Protein AF-A0A921TEA2-F1 (afdb_monomer_lite)

Secondary structure (DSSP, 8-state):
-------TTS---TT-TT-HHHHHHHHHHTT---SSHHHHHHHHHHHHHHHHHHHHTS---

pLDDT: mean 71.27, std 11.7, range [40.94, 84.62]

Structure (mmCIF, N/CA/C/O backbone):
data_AF-A0A921TEA2-F1
#
_entry.id   AF-A0A921TEA2-F1
#
loop_
_atom_site.group_PDB
_atom_site.id
_atom_site.type_symbol
_atom_site.label_atom_id
_atom_site.label_alt_id
_atom_site.label_comp_id
_atom_site.label_asym_id
_atom_site.label_entity_id
_atom_site.label_seq_id
_atom_site.pdbx_PDB_ins_code
_atom_site.Cartn_x
_atom_site.Cartn_y
_atom_site.Cartn_z
_atom_site.occupancy
_atom_site.B_iso_or_equiv
_atom_site.auth_seq_id
_atom_site.auth_comp_id
_atom_site.auth_asym_id
_atom_site.auth_atom_id
_atom_site.pdbx_PDB_model_num
ATOM 1 N N . MET A 1 1 ? 25.847 -8.822 14.677 1.00 40.94 1 MET A N 1
ATOM 2 C CA . MET A 1 1 ? 24.945 -7.770 15.192 1.00 40.94 1 MET A CA 1
ATOM 3 C C . MET A 1 1 ? 24.517 -6.920 14.015 1.00 40.94 1 MET A C 1
ATOM 5 O O . MET A 1 1 ? 25.387 -6.372 13.355 1.00 40.94 1 MET A O 1
ATOM 9 N N . VAL A 1 2 ? 23.223 -6.866 13.704 1.00 47.19 2 VAL A N 1
ATOM 10 C CA . VAL A 1 2 ? 22.706 -6.013 12.624 1.00 47.19 2 VAL A CA 1
ATOM 11 C C . VAL A 1 2 ? 22.059 -4.809 13.303 1.00 47.19 2 VAL A C 1
ATOM 13 O O . VAL A 1 2 ? 20.912 -4.877 13.737 1.00 47.19 2 VAL A O 1
ATOM 16 N N . ALA A 1 3 ? 22.844 -3.755 13.531 1.00 47.75 3 ALA A N 1
ATOM 17 C CA . ALA A 1 3 ? 22.331 -2.517 14.103 1.00 47.75 3 ALA A CA 1
ATOM 18 C C . ALA A 1 3 ? 21.621 -1.752 12.986 1.00 47.75 3 ALA A C 1
ATOM 20 O O . ALA A 1 3 ? 22.242 -1.164 12.105 1.00 47.75 3 ALA A O 1
ATOM 21 N N . TRP A 1 4 ? 20.299 -1.837 12.996 1.00 56.31 4 TRP A N 1
ATOM 22 C CA . TRP A 1 4 ? 19.442 -1.041 12.144 1.00 56.31 4 TRP A CA 1
ATOM 23 C C . TRP A 1 4 ? 19.621 0.439 12.500 1.00 56.31 4 TRP A C 1
ATOM 25 O O . TRP A 1 4 ? 19.151 0.890 13.541 1.00 56.31 4 TRP A O 1
ATOM 35 N N . VAL A 1 5 ? 20.301 1.186 11.631 1.00 53.06 5 VAL A N 1
ATOM 36 C CA . VAL A 1 5 ? 20.342 2.650 11.690 1.00 53.06 5 VAL A CA 1
ATOM 37 C C . VAL A 1 5 ? 18.936 3.146 11.364 1.00 53.06 5 VAL A C 1
ATOM 39 O O . VAL A 1 5 ? 18.464 2.991 10.240 1.00 53.06 5 VAL A O 1
ATOM 42 N N . ASN A 1 6 ? 18.233 3.675 12.360 1.00 52.69 6 ASN A N 1
ATOM 43 C CA . ASN A 1 6 ? 17.055 4.496 12.134 1.00 52.69 6 ASN A CA 1
ATOM 44 C C . ASN A 1 6 ? 17.289 5.834 12.819 1.00 52.69 6 ASN A C 1
ATOM 46 O O . ASN A 1 6 ? 17.433 5.874 14.038 1.00 52.69 6 ASN A O 1
ATOM 50 N N . ASP A 1 7 ? 17.366 6.902 12.035 1.00 57.06 7 ASP A N 1
ATOM 51 C CA . ASP A 1 7 ? 17.396 8.257 12.569 1.00 57.06 7 ASP A CA 1
ATOM 52 C C . ASP A 1 7 ? 16.006 8.580 13.144 1.00 57.06 7 ASP A C 1
ATOM 54 O O . ASP A 1 7 ? 14.991 8.338 12.489 1.00 57.06 7 ASP A O 1
ATOM 58 N N . ASP A 1 8 ? 15.946 9.068 14.383 1.00 54.19 8 ASP A N 1
ATOM 59 C CA . ASP A 1 8 ? 14.698 9.380 15.103 1.00 54.19 8 ASP A CA 1
ATOM 60 C C . ASP A 1 8 ? 13.843 10.434 14.368 1.00 54.19 8 ASP A C 1
ATOM 62 O O . ASP A 1 8 ? 12.619 10.443 14.477 1.00 54.19 8 ASP A O 1
ATOM 66 N N . LYS A 1 9 ? 14.466 11.272 13.521 1.00 55.53 9 LYS A N 1
ATOM 67 C CA . LYS A 1 9 ? 13.773 12.295 12.720 1.00 55.53 9 LYS A CA 1
ATOM 68 C C . LYS A 1 9 ? 13.143 11.736 11.448 1.00 55.53 9 LYS A C 1
ATOM 70 O O . LYS A 1 9 ? 12.281 12.384 10.858 1.00 55.53 9 LYS A O 1
ATOM 75 N N . THR A 1 10 ? 13.547 10.541 11.029 1.00 58.12 10 THR A N 1
ATOM 76 C CA . THR A 1 10 ? 12.882 9.758 9.986 1.00 58.12 10 THR A CA 1
ATOM 77 C C . THR A 1 10 ? 12.283 8.529 10.653 1.00 58.12 10 THR A C 1
ATOM 79 O O . THR A 1 10 ? 12.812 7.416 10.556 1.00 58.12 10 THR A O 1
ATOM 82 N N . LEU A 1 11 ? 11.199 8.740 11.405 1.00 58.38 11 LEU A N 1
ATOM 83 C CA . LEU A 1 11 ? 10.402 7.646 11.951 1.00 58.38 11 LEU A CA 1
ATOM 84 C C . LEU A 1 11 ? 10.154 6.629 10.836 1.00 58.38 11 LEU A C 1
ATOM 86 O O . LEU A 1 11 ? 9.762 6.998 9.725 1.00 58.38 11 LEU A O 1
ATOM 90 N N . ARG A 1 12 ? 10.408 5.346 11.114 1.00 57.88 12 ARG A N 1
ATOM 91 C CA . ARG A 1 12 ? 10.018 4.303 10.167 1.00 57.88 12 ARG A CA 1
ATOM 92 C C . ARG A 1 12 ? 8.534 4.453 9.937 1.00 57.88 12 ARG A C 1
ATOM 94 O O . ARG A 1 12 ? 7.765 4.374 10.887 1.00 57.88 12 ARG A O 1
ATOM 101 N N . ALA A 1 13 ? 8.135 4.544 8.679 1.00 59.38 13 ALA A N 1
ATOM 102 C CA . ALA A 1 13 ? 6.739 4.398 8.303 1.00 59.38 13 ALA A CA 1
ATOM 103 C C . ALA A 1 13 ? 6.204 2.981 8.594 1.00 59.38 13 ALA A C 1
ATOM 105 O O . ALA A 1 13 ? 5.088 2.687 8.201 1.00 59.38 13 ALA A O 1
ATOM 106 N N . TYR A 1 14 ? 6.968 2.115 9.273 1.00 54.41 14 TYR A N 1
ATOM 107 C CA . TYR A 1 14 ? 6.582 0.752 9.600 1.00 54.41 14 TYR A CA 1
ATOM 108 C C . TYR A 1 14 ? 5.310 0.747 10.453 1.00 54.41 14 TYR A C 1
ATOM 110 O O . TYR A 1 14 ? 5.327 1.185 11.604 1.00 54.41 14 TYR A O 1
ATOM 118 N N . GLY A 1 15 ? 4.209 0.273 9.873 1.00 58.38 15 GLY A N 1
ATOM 119 C CA . GLY A 1 15 ? 2.885 0.289 10.508 1.00 58.38 15 GLY A CA 1
ATOM 120 C C . GLY A 1 15 ? 2.107 1.605 10.365 1.00 58.38 15 GLY A C 1
ATOM 121 O O . GLY A 1 15 ? 1.025 1.731 10.936 1.00 58.38 15 GLY A O 1
ATOM 122 N N . SER A 1 16 ? 2.617 2.573 9.599 1.00 66.38 16 SER A N 1
ATOM 123 C CA . SER A 1 16 ? 1.838 3.728 9.140 1.00 66.38 16 SER A CA 1
ATOM 124 C C . SER A 1 16 ? 0.791 3.292 8.113 1.00 66.38 16 SER A C 1
ATOM 126 O O . SER A 1 16 ? 1.009 2.357 7.344 1.00 66.38 16 SER A O 1
ATOM 128 N N . LYS A 1 17 ? -0.325 4.024 8.025 1.00 64.88 17 LYS A N 1
ATOM 129 C CA . LYS A 1 17 ? -1.342 3.805 6.982 1.00 64.88 17 LYS A CA 1
ATOM 130 C C . LYS A 1 17 ? -0.782 3.985 5.557 1.00 64.88 17 LYS A C 1
ATOM 132 O O . LYS A 1 17 ? -1.283 3.385 4.614 1.00 64.88 17 LYS A O 1
ATOM 137 N N . THR A 1 18 ? 0.286 4.774 5.418 1.00 66.19 18 THR A N 1
ATOM 138 C CA . THR A 1 18 ? 1.015 5.043 4.165 1.00 66.19 18 THR A CA 1
ATOM 139 C C . THR A 1 18 ? 2.306 4.230 4.024 1.00 66.19 18 THR A C 1
ATOM 141 O O . THR A 1 18 ? 3.183 4.580 3.232 1.00 66.19 18 THR A O 1
ATOM 144 N N . ASP A 1 19 ? 2.465 3.157 4.801 1.00 77.50 19 ASP A N 1
ATOM 145 C CA . ASP A 1 19 ? 3.643 2.298 4.737 1.00 77.50 19 ASP A CA 1
ATOM 146 C C . ASP A 1 19 ? 3.759 1.605 3.368 1.00 77.50 19 ASP A C 1
ATOM 148 O O . ASP A 1 19 ? 3.025 0.665 3.033 1.00 77.50 19 ASP A O 1
ATOM 152 N N . ALA A 1 20 ? 4.727 2.056 2.571 1.00 71.50 20 ALA A N 1
ATOM 153 C CA . ALA A 1 20 ? 5.024 1.462 1.275 1.00 71.50 20 ALA A CA 1
ATOM 154 C C . ALA A 1 20 ? 5.471 -0.006 1.400 1.00 71.50 20 ALA A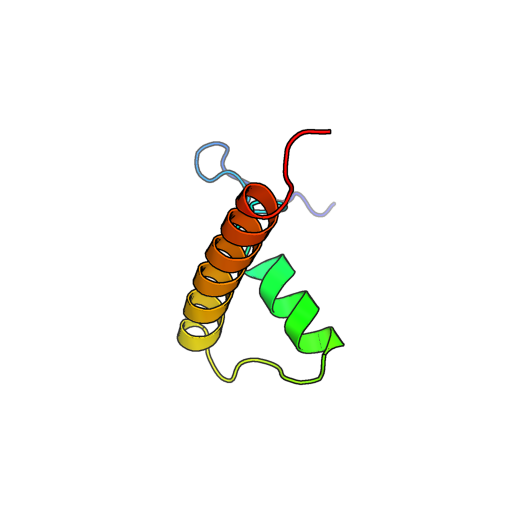 C 1
ATOM 156 O O . ALA A 1 20 ? 5.211 -0.794 0.493 1.00 71.50 20 ALA A O 1
ATOM 157 N N . TYR A 1 21 ? 6.089 -0.409 2.518 1.00 74.00 21 TYR A N 1
ATOM 158 C CA . TYR A 1 21 ? 6.530 -1.790 2.727 1.00 74.00 21 TYR A CA 1
ATOM 159 C C . TYR A 1 21 ? 5.348 -2.737 2.952 1.00 74.00 21 TYR A C 1
ATOM 161 O O . TYR 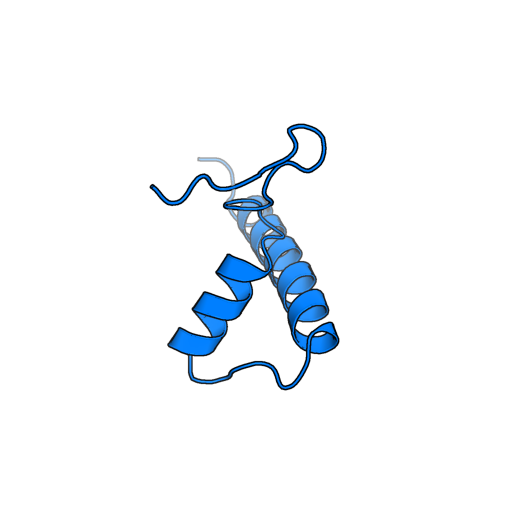A 1 21 ? 5.286 -3.799 2.333 1.00 74.00 21 TYR A O 1
ATOM 169 N N . ALA A 1 22 ? 4.381 -2.341 3.786 1.00 75.50 22 ALA A N 1
ATOM 170 C CA . ALA A 1 22 ? 3.159 -3.115 4.007 1.00 75.50 22 ALA A CA 1
ATOM 171 C C . ALA A 1 22 ? 2.335 -3.250 2.715 1.00 75.50 22 ALA A C 1
ATOM 173 O O . ALA A 1 22 ? 1.856 -4.338 2.397 1.00 75.50 22 ALA A O 1
ATOM 174 N N . THR A 1 23 ? 2.243 -2.167 1.938 1.00 75.94 23 THR A N 1
ATOM 175 C CA . THR A 1 23 ? 1.538 -2.152 0.647 1.00 75.94 23 THR A CA 1
ATOM 176 C C . THR A 1 23 ? 2.210 -3.076 -0.372 1.00 75.94 23 THR A C 1
ATOM 178 O O . THR A 1 23 ? 1.548 -3.914 -0.981 1.00 75.94 23 THR A O 1
ATOM 181 N N . PHE A 1 24 ? 3.536 -2.985 -0.513 1.00 77.62 24 PHE A N 1
ATOM 182 C CA . PHE A 1 24 ? 4.304 -3.841 -1.419 1.00 77.62 24 PHE A CA 1
ATOM 183 C C . PHE A 1 24 ? 4.216 -5.317 -1.022 1.00 77.62 24 PHE A C 1
ATOM 185 O O . PHE A 1 24 ? 4.046 -6.183 -1.876 1.00 77.62 24 PHE A O 1
ATOM 192 N N . LYS A 1 25 ? 4.284 -5.614 0.280 1.00 81.00 25 LYS A N 1
ATOM 193 C CA . LYS A 1 25 ? 4.120 -6.976 0.791 1.00 81.00 25 LYS A CA 1
ATOM 194 C C . LYS A 1 25 ? 2.738 -7.543 0.450 1.00 81.00 25 LYS A C 1
ATOM 196 O O . LYS A 1 25 ? 2.668 -8.664 -0.039 1.00 81.00 25 LYS A O 1
ATOM 201 N N . GLY A 1 26 ? 1.671 -6.766 0.645 1.00 79.06 26 GLY A N 1
ATOM 202 C CA . GLY A 1 26 ? 0.316 -7.180 0.271 1.00 79.06 26 GLY A CA 1
ATOM 203 C C . GLY A 1 26 ? 0.179 -7.460 -1.229 1.00 79.06 26 GLY A C 1
ATOM 204 O O . GLY A 1 26 ? -0.410 -8.460 -1.613 1.00 79.06 26 GLY A O 1
ATOM 205 N N . MET A 1 27 ? 0.799 -6.640 -2.081 1.00 80.75 27 MET A N 1
ATOM 206 C CA . MET A 1 27 ? 0.823 -6.872 -3.534 1.00 80.75 27 MET A CA 1
ATOM 207 C C . MET A 1 27 ? 1.566 -8.142 -3.941 1.00 80.75 27 MET A C 1
ATOM 209 O O . MET A 1 27 ? 1.145 -8.831 -4.868 1.00 80.75 27 MET A O 1
ATOM 213 N N . LEU A 1 28 ? 2.672 -8.458 -3.260 1.00 81.38 28 LEU A N 1
ATOM 214 C CA . LEU A 1 28 ? 3.398 -9.708 -3.484 1.00 81.38 28 LEU A CA 1
ATOM 215 C C . LEU A 1 28 ? 2.555 -10.924 -3.094 1.00 81.38 28 LEU A C 1
ATOM 217 O O . LEU A 1 28 ? 2.562 -11.919 -3.813 1.00 81.38 28 LEU A O 1
ATOM 221 N N . GLU A 1 29 ? 1.831 -10.843 -1.976 1.00 79.62 29 GLU A N 1
ATOM 222 C CA . GLU A 1 29 ? 0.924 -11.902 -1.515 1.00 79.62 29 GLU A CA 1
ATOM 223 C C . GLU A 1 29 ? -0.288 -12.072 -2.452 1.00 79.62 29 GLU A C 1
ATOM 225 O O . GLU A 1 29 ? -0.732 -13.199 -2.665 1.00 79.62 29 GLU A O 1
ATOM 230 N N . ASP A 1 30 ? -0.767 -10.985 -3.066 1.00 77.44 30 ASP A N 1
ATOM 231 C CA . ASP A 1 30 ? -1.859 -10.980 -4.056 1.00 77.44 30 ASP A CA 1
ATOM 232 C C . ASP A 1 30 ? -1.402 -11.422 -5.468 1.00 77.44 30 ASP A C 1
ATOM 234 O O . ASP A 1 30 ? -2.217 -11.655 -6.357 1.00 77.44 30 ASP A O 1
ATOM 238 N N . GLY A 1 31 ? -0.089 -11.582 -5.685 1.00 79.31 31 GLY A N 1
ATOM 239 C CA . GLY A 1 31 ? 0.493 -12.029 -6.956 1.00 79.31 31 GLY A CA 1
ATOM 240 C C . GLY A 1 31 ? 0.618 -10.940 -8.028 1.00 79.31 31 GLY A C 1
ATOM 241 O O . GLY A 1 31 ? 0.886 -11.261 -9.186 1.00 79.31 31 GLY A O 1
ATOM 242 N N . ASN A 1 32 ? 0.461 -9.665 -7.658 1.00 73.69 32 ASN A N 1
ATOM 243 C CA . ASN A 1 32 ? 0.546 -8.517 -8.563 1.00 73.69 32 ASN A CA 1
ATOM 244 C C . ASN A 1 32 ? 1.607 -7.504 -8.090 1.00 73.69 32 ASN A C 1
ATOM 246 O O . ASN A 1 32 ? 1.257 -6.423 -7.606 1.00 73.69 32 ASN A O 1
ATOM 250 N N . PRO A 1 33 ? 2.909 -7.842 -8.172 1.00 75.88 33 PRO A N 1
ATOM 251 C CA . PRO A 1 33 ? 3.967 -6.915 -7.792 1.00 75.88 33 PRO A CA 1
ATOM 252 C C . PRO A 1 33 ? 3.945 -5.662 -8.683 1.00 75.88 33 PRO A C 1
ATOM 254 O O . PRO A 1 33 ? 3.773 -5.780 -9.894 1.00 75.88 33 PRO A O 1
ATOM 257 N N . PRO A 1 34 ? 4.160 -4.461 -8.124 1.00 77.69 34 PRO A N 1
ATOM 258 C CA . PRO A 1 34 ? 4.214 -3.239 -8.911 1.00 77.69 34 PRO A CA 1
ATOM 259 C C . PRO A 1 34 ? 5.499 -3.180 -9.744 1.00 77.69 34 PRO A C 1
ATOM 261 O O . PRO A 1 34 ? 6.590 -3.470 -9.252 1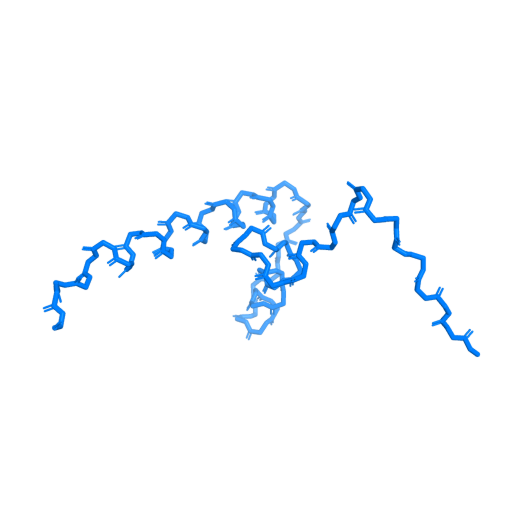.00 77.69 34 PRO A O 1
ATOM 264 N N . ASP A 1 35 ? 5.369 -2.724 -10.988 1.00 80.38 35 ASP A N 1
ATOM 265 C CA . ASP A 1 35 ? 6.476 -2.648 -11.950 1.00 80.38 35 ASP A CA 1
ATOM 266 C C . ASP A 1 35 ? 7.518 -1.563 -11.612 1.00 80.38 35 ASP A C 1
ATOM 268 O O . ASP A 1 35 ? 8.641 -1.591 -12.118 1.00 80.38 35 ASP A O 1
ATOM 272 N N . ASN A 1 36 ? 7.161 -0.569 -10.785 1.00 82.62 36 ASN A N 1
ATOM 273 C CA . ASN A 1 36 ? 8.048 0.523 -10.375 1.00 82.62 36 ASN A CA 1
ATOM 274 C C . ASN A 1 36 ? 7.612 1.199 -9.058 1.00 82.62 36 ASN A C 1
ATOM 276 O O . ASN A 1 36 ? 6.521 0.972 -8.530 1.00 82.62 36 ASN A O 1
ATOM 280 N N . PHE A 1 37 ? 8.487 2.060 -8.527 1.00 80.88 37 PHE A N 1
ATOM 281 C CA . PHE A 1 37 ? 8.249 2.792 -7.278 1.00 80.88 37 PHE A CA 1
ATOM 282 C C . PHE A 1 37 ? 7.075 3.778 -7.356 1.00 80.88 37 PHE A C 1
ATOM 284 O O . PHE A 1 37 ? 6.371 3.949 -6.362 1.00 80.88 37 PHE A O 1
ATOM 291 N N . ASP A 1 38 ? 6.823 4.395 -8.513 1.00 83.75 38 ASP A N 1
ATOM 292 C CA . ASP A 1 38 ? 5.691 5.313 -8.689 1.00 83.75 38 ASP A CA 1
ATOM 293 C C . ASP A 1 38 ? 4.345 4.589 -8.551 1.00 83.75 38 ASP A C 1
ATOM 295 O O . ASP A 1 38 ? 3.427 5.088 -7.894 1.00 83.75 38 ASP A O 1
ATOM 299 N N . ALA A 1 39 ? 4.237 3.382 -9.117 1.00 82.38 39 ALA A N 1
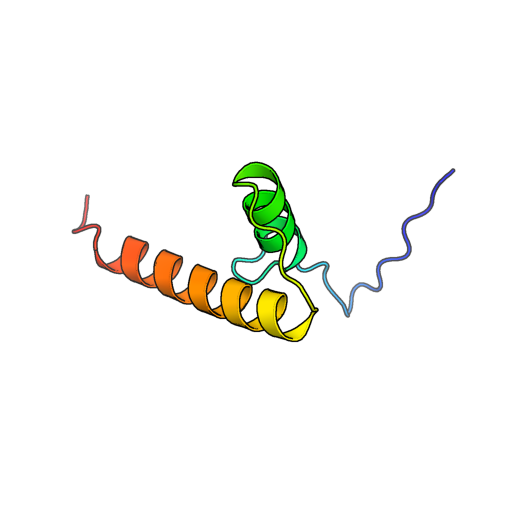ATOM 300 C CA . ALA A 1 39 ? 3.072 2.521 -8.957 1.00 82.38 39 ALA A CA 1
ATOM 301 C C . ALA A 1 39 ? 2.865 2.146 -7.483 1.00 82.38 39 ALA A C 1
ATOM 303 O O . ALA A 1 39 ? 1.749 2.251 -6.974 1.00 82.38 39 ALA A O 1
ATOM 304 N N . LEU A 1 40 ? 3.945 1.810 -6.771 1.00 82.69 40 LEU A N 1
ATOM 305 C CA . LEU A 1 40 ? 3.878 1.499 -5.346 1.00 82.69 40 LEU A CA 1
ATOM 306 C C . LEU A 1 40 ? 3.403 2.696 -4.502 1.00 82.69 40 LEU A C 1
ATOM 308 O O . LEU A 1 40 ? 2.534 2.537 -3.646 1.00 82.69 40 LEU A O 1
ATOM 312 N N . LEU A 1 41 ? 3.934 3.898 -4.745 1.00 83.81 41 LEU A N 1
ATOM 313 C CA . LEU A 1 41 ? 3.540 5.111 -4.017 1.00 83.81 41 LEU A CA 1
ATOM 314 C C . LEU A 1 41 ? 2.072 5.475 -4.256 1.00 83.81 41 LEU A C 1
ATOM 316 O O . LEU A 1 41 ? 1.355 5.841 -3.322 1.00 83.81 41 LEU A O 1
ATOM 320 N N . LYS A 1 42 ? 1.610 5.356 -5.504 1.00 84.62 42 LYS A N 1
ATOM 321 C CA . LYS A 1 42 ? 0.218 5.627 -5.869 1.00 84.62 42 LYS A CA 1
ATOM 322 C C . LYS A 1 42 ? -0.743 4.674 -5.165 1.00 84.62 42 LYS A C 1
ATOM 324 O O . LYS A 1 42 ? -1.783 5.106 -4.668 1.00 84.62 42 LYS A O 1
ATOM 329 N N . GLU A 1 43 ? -0.393 3.399 -5.114 1.00 83.50 43 GLU A N 1
ATOM 330 C CA . GLU A 1 43 ? -1.196 2.384 -4.444 1.00 83.50 43 GLU A CA 1
ATOM 331 C C . GLU A 1 43 ? -1.166 2.530 -2.920 1.00 83.50 43 GLU A C 1
ATOM 333 O O . GLU A 1 43 ? -2.216 2.421 -2.294 1.00 83.50 43 GLU A O 1
ATOM 338 N N . ALA A 1 44 ? -0.025 2.883 -2.316 1.00 83.31 44 ALA A N 1
ATOM 339 C CA . ALA A 1 44 ? 0.051 3.176 -0.881 1.00 83.31 44 ALA A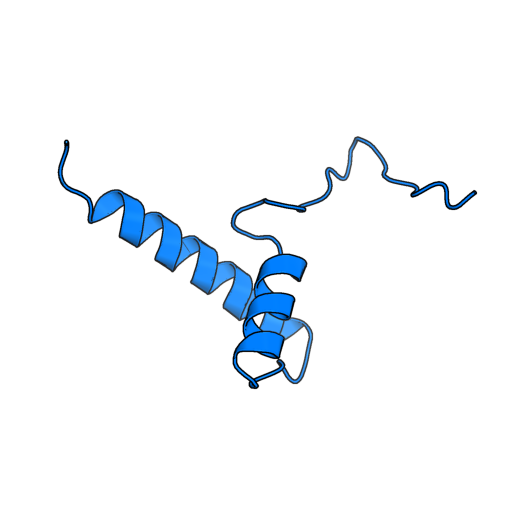 CA 1
ATOM 340 C C . ALA A 1 44 ? -0.855 4.363 -0.501 1.00 83.31 44 ALA A C 1
ATOM 342 O O . ALA A 1 44 ? -1.604 4.303 0.474 1.00 83.31 44 ALA A O 1
ATOM 343 N N . ALA A 1 45 ? -0.873 5.419 -1.321 1.00 84.50 45 ALA A N 1
ATOM 344 C CA . ALA A 1 45 ? -1.779 6.551 -1.132 1.00 84.50 45 ALA A CA 1
ATOM 345 C C . ALA A 1 45 ? -3.259 6.182 -1.358 1.00 84.50 45 ALA A C 1
ATOM 347 O O . ALA A 1 45 ? -4.155 6.754 -0.733 1.00 84.50 45 ALA A O 1
ATOM 348 N N . ALA A 1 46 ? -3.548 5.244 -2.264 1.00 84.25 46 ALA A N 1
ATOM 349 C CA . ALA A 1 46 ? -4.904 4.748 -2.483 1.00 84.25 46 ALA A CA 1
ATOM 350 C C . ALA A 1 46 ? -5.382 3.851 -1.329 1.00 84.25 46 ALA A C 1
ATOM 352 O O . ALA A 1 46 ? -6.545 3.946 -0.932 1.00 84.25 46 ALA A O 1
ATOM 353 N N . ALA A 1 47 ? -4.499 3.014 -0.780 1.00 81.06 47 ALA A N 1
ATOM 354 C CA . ALA A 1 47 ? -4.768 2.168 0.377 1.00 81.06 47 ALA A CA 1
ATOM 355 C C . ALA A 1 47 ? -5.125 3.005 1.614 1.00 81.06 47 ALA A C 1
ATOM 357 O O . ALA A 1 47 ? -6.133 2.721 2.261 1.00 81.06 47 ALA A O 1
ATOM 358 N N . ASP A 1 48 ? -4.390 4.091 1.865 1.00 80.69 48 ASP A N 1
ATOM 359 C CA . ASP A 1 48 ? -4.669 5.037 2.952 1.00 80.69 48 ASP A CA 1
ATOM 360 C C . ASP A 1 48 ? -6.090 5.629 2.846 1.00 80.69 48 ASP A C 1
ATOM 362 O O . ASP A 1 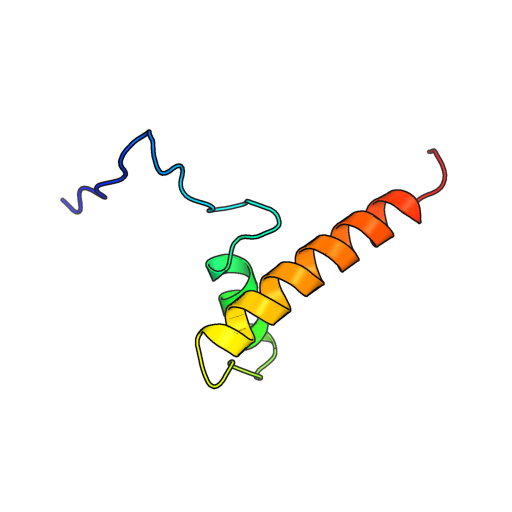48 ? -6.885 5.570 3.786 1.00 80.69 48 ASP A O 1
ATOM 366 N N . LYS A 1 49 ? -6.485 6.075 1.645 1.00 81.38 49 LYS A N 1
ATOM 367 C CA . LYS A 1 49 ? -7.846 6.584 1.387 1.00 81.38 49 LYS A CA 1
ATOM 368 C C . LYS A 1 49 ? -8.934 5.521 1.556 1.00 81.38 49 LYS A C 1
ATOM 370 O O . LYS A 1 49 ? -10.025 5.832 2.029 1.00 81.38 49 LYS A O 1
ATOM 375 N N . ARG A 1 50 ? -8.678 4.276 1.135 1.00 80.06 50 ARG A N 1
ATOM 376 C CA . ARG A 1 50 ? -9.626 3.155 1.301 1.00 80.06 50 ARG A CA 1
ATOM 377 C C . ARG A 1 50 ? -9.816 2.812 2.775 1.00 80.06 50 ARG A C 1
ATOM 379 O O . ARG A 1 50 ? -10.939 2.517 3.180 1.00 80.06 50 ARG A O 1
ATOM 386 N N . PHE A 1 51 ? -8.742 2.866 3.559 1.00 76.88 51 PHE A N 1
ATOM 387 C CA . PHE A 1 51 ? -8.794 2.652 4.998 1.00 76.88 51 PHE A CA 1
ATOM 388 C C . PHE A 1 51 ? -9.614 3.746 5.685 1.00 76.88 51 PHE A C 1
ATOM 390 O O . PHE A 1 51 ? -10.543 3.421 6.415 1.00 76.88 51 PHE A O 1
ATOM 397 N N . GLU A 1 52 ? -9.357 5.020 5.374 1.00 80.00 52 GLU A N 1
ATOM 398 C CA . GLU A 1 52 ? -10.125 6.146 5.923 1.00 80.00 52 GLU A CA 1
ATOM 399 C C . GLU A 1 52 ? -11.620 6.029 5.600 1.00 80.00 52 GLU A C 1
ATOM 401 O O . GLU A 1 52 ? -12.456 6.041 6.499 1.00 80.00 52 GLU A O 1
ATOM 406 N N . LYS A 1 53 ? -11.956 5.749 4.336 1.00 78.56 53 LYS A N 1
ATOM 407 C CA . LYS A 1 53 ? -13.344 5.518 3.920 1.00 78.56 53 LYS A CA 1
ATOM 408 C C . LYS A 1 53 ? -13.997 4.347 4.662 1.00 78.56 53 LYS A C 1
ATOM 410 O O . LYS A 1 53 ? -15.200 4.360 4.906 1.00 78.56 53 LYS A O 1
ATOM 415 N N . SER A 1 54 ? -13.224 3.312 4.991 1.00 74.25 54 SER A N 1
ATOM 416 C CA . SER A 1 54 ? -13.723 2.160 5.748 1.00 74.25 54 SER A CA 1
ATOM 417 C C . SER A 1 54 ? -13.991 2.507 7.211 1.00 74.25 54 SER A C 1
ATOM 419 O O . SER A 1 54 ? -14.896 1.922 7.791 1.00 74.25 54 SER A O 1
ATOM 421 N N . LEU A 1 55 ? -13.257 3.461 7.796 1.00 76.19 55 LEU A N 1
ATOM 422 C CA . LEU A 1 55 ? -13.543 3.990 9.133 1.00 76.19 55 LEU A CA 1
ATOM 423 C C . LEU A 1 55 ? -14.823 4.836 9.135 1.00 76.19 55 LEU A C 1
ATOM 425 O O . LEU A 1 55 ? -15.659 4.659 10.012 1.00 76.19 55 LEU A O 1
ATOM 429 N N . GLU A 1 56 ? -15.008 5.696 8.129 1.00 77.50 56 GLU A N 1
ATOM 430 C CA . GLU A 1 56 ? -16.218 6.522 7.972 1.00 77.50 56 GLU A CA 1
ATOM 431 C C . GLU A 1 56 ? -17.481 5.684 7.702 1.00 77.50 56 GLU A C 1
ATOM 433 O O . GLU A 1 56 ? -18.587 6.063 8.081 1.00 77.50 56 GLU A O 1
ATOM 438 N N . ALA A 1 57 ? -17.327 4.542 7.025 1.00 71.94 57 ALA A N 1
ATOM 439 C CA . ALA A 1 57 ? -18.427 3.647 6.672 1.00 71.94 57 ALA A CA 1
ATOM 440 C C . ALA A 1 57 ? -18.877 2.724 7.817 1.00 71.94 57 ALA A C 1
ATOM 442 O O . ALA A 1 57 ? -19.851 1.989 7.640 1.00 71.94 57 ALA A O 1
ATOM 443 N N . VAL A 1 58 ? -18.197 2.735 8.968 1.00 63.00 58 VAL A N 1
ATOM 444 C CA . VAL A 1 58 ? -18.671 2.052 10.177 1.00 63.00 58 VAL A CA 1
ATOM 445 C C . VAL A 1 58 ? -19.572 3.032 10.937 1.00 63.00 58 VAL A C 1
ATOM 447 O O . VAL A 1 58 ? -19.046 3.944 11.571 1.00 63.00 58 VAL A O 1
ATOM 450 N N . PRO A 1 59 ? -20.915 2.892 10.889 1.00 60.84 59 PRO A N 1
ATOM 451 C CA . PRO A 1 59 ? -21.774 3.686 11.756 1.00 60.84 59 PRO A CA 1
ATOM 452 C C . PRO A 1 59 ? -21.488 3.296 13.211 1.00 60.84 59 PRO A C 1
ATOM 454 O O . PRO A 1 59 ? -21.285 2.110 13.490 1.00 60.84 59 PRO A O 1
ATOM 457 N N . ASP A 1 60 ? -21.438 4.307 14.086 1.00 66.50 60 ASP A N 1
ATOM 458 C CA . ASP A 1 60 ? -21.248 4.225 15.542 1.00 66.50 60 ASP A CA 1
ATOM 459 C C . ASP A 1 60 ? -21.693 2.875 16.135 1.00 66.50 60 ASP A C 1
ATOM 461 O O . ASP A 1 60 ? -22.853 2.473 15.994 1.00 66.50 60 ASP A O 1
ATOM 465 N N . ARG A 1 61 ? -20.759 2.178 16.794 1.00 55.44 61 ARG A N 1
ATOM 466 C CA . ARG A 1 61 ? -21.090 1.075 17.705 1.00 55.44 61 ARG A CA 1
ATOM 467 C C . ARG A 1 61 ? -21.521 1.616 19.056 1.00 55.44 61 ARG A C 1
ATOM 469 O O . ARG A 1 61 ? -20.800 2.499 19.566 1.00 55.44 61 ARG A O 1
#

Radius of gyration: 14.64 Å; chains: 1; bounding box: 47×24×30 Å

Organism: NCBI:txid1037889

Sequence (61 aa):
MVAWVNDDKTLRAYGSKTDAYATFKGMLEDGNPPDNFDALLKEAAAADKRFEKSLEAVPDR

InterPro domains:
  IPR021679 Toxin endonuclease, YhaV [PF11663] (2-44)

Foldseek 3Di:
DDPDDDDPVNPQCVPPLLHLVVQQVVCVVVVHHDPDPVSSNVSSVVSSVVVVVVVVPDPDD